Protein AF-A0AAC9J9W6-F1 (afdb_monomer_lite)

Foldseek 3Di:
DDDPVVVVVVVVVVVLVVLLVVLVVCVVVVNADVVLLVVLCVVQVNDPVSSSVSSSVVSSVVVVVVVVVVVVVVVVVVVVVVVVVVVVVVVVVVVVVVVVVVVVVVVVVVVVVVVVVVVVVVLVVVVVPDDPPPPVVSVVVVVVVVVVVVVVVCVVPVVVPPPD

Organism: NCBI:txid314275

pLDDT: mean 85.45, std 12.95, range [40.56, 97.44]

Radius of gyration: 41.24 Å; chains: 1; bounding box: 82×47×103 Å

Secondary structure (DSSP, 8-state):
---HHHHHHHHHHHHHHHHHHHHHHHHHTT---HHHHHHHHHHTTT-HHHHHHHHHHHHHHHHHHHHHHHHHHHHHHHHHHHHHHHHHHHHHHHHHHHHHHHHHHHHHHHHHHHHHHHHHHHHHHHHHHS-TT-HHHHHHHHHHHHHHHHHHHHHHHHTTSS--

Structure (mmCIF, N/CA/C/O backbone):
data_AF-A0AAC9J9W6-F1
#
_entry.id   AF-A0AAC9J9W6-F1
#
loop_
_atom_site.group_PDB
_atom_site.id
_atom_site.type_symbol
_atom_site.label_atom_id
_atom_site.label_alt_id
_atom_site.label_comp_id
_atom_site.label_asym_id
_atom_site.label_entity_id
_atom_site.label_seq_id
_atom_site.pdbx_PDB_ins_code
_atom_site.Cartn_x
_atom_site.Cartn_y
_atom_site.Cartn_z
_atom_site.occupancy
_atom_site.B_iso_or_equiv
_atom_site.auth_seq_id
_atom_site.auth_comp_id
_atom_site.auth_asym_id
_atom_site.auth_atom_id
_atom_site.pdbx_PDB_model_num
ATOM 1 N N . MET A 1 1 ? -6.876 34.077 16.752 1.00 49.28 1 MET A N 1
ATOM 2 C CA . MET A 1 1 ? -6.128 33.316 15.727 1.00 49.28 1 MET A CA 1
ATOM 3 C C . MET A 1 1 ? -5.915 31.903 16.264 1.00 49.28 1 MET A C 1
ATOM 5 O O . MET A 1 1 ? -5.158 31.739 17.209 1.00 49.28 1 MET A O 1
ATOM 9 N N . PHE A 1 2 ? -6.671 30.911 15.781 1.00 61.44 2 PHE A N 1
ATOM 10 C CA . PHE A 1 2 ? -6.579 29.530 16.279 1.00 61.44 2 PHE A CA 1
ATOM 11 C C . PHE A 1 2 ? -5.381 28.818 15.639 1.00 61.44 2 PHE A C 1
ATOM 13 O O . PHE A 1 2 ? -5.205 28.858 14.424 1.00 61.44 2 PHE A O 1
ATOM 20 N N . SER A 1 3 ? -4.530 28.202 16.459 1.00 61.59 3 SER A N 1
ATOM 21 C CA . SER 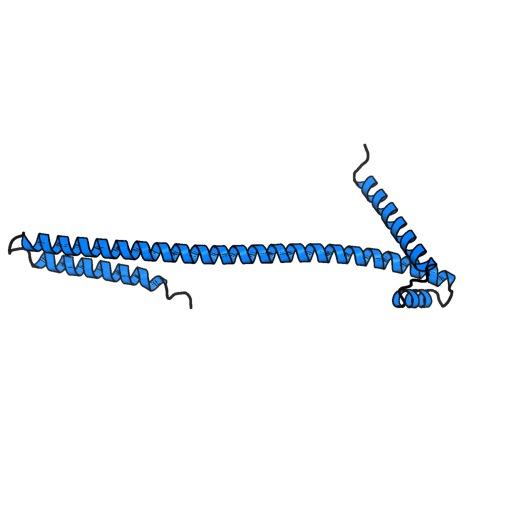A 1 3 ? -3.343 27.480 16.002 1.00 61.59 3 SER A CA 1
ATOM 22 C C . SER A 1 3 ? -3.725 26.129 15.383 1.00 61.59 3 SER A C 1
ATOM 24 O O . SER A 1 3 ? -4.594 25.421 15.882 1.00 61.59 3 SER A O 1
ATOM 26 N N . LYS A 1 4 ? -3.038 25.733 14.303 1.00 67.81 4 LYS A N 1
ATOM 27 C CA . LYS A 1 4 ? -3.254 24.483 13.537 1.00 67.81 4 LYS A CA 1
ATOM 28 C C . LYS A 1 4 ? -3.308 23.206 14.404 1.00 67.81 4 LYS A C 1
ATOM 30 O O . LYS A 1 4 ? -3.894 22.203 14.003 1.00 67.81 4 LYS A O 1
ATOM 35 N N . SER A 1 5 ? -2.716 23.234 15.599 1.00 72.25 5 SER A N 1
ATOM 36 C CA . SER A 1 5 ? -2.724 22.125 16.556 1.00 72.25 5 SER A CA 1
ATOM 37 C C . SER A 1 5 ? -4.059 21.944 17.292 1.00 72.25 5 SER A C 1
ATOM 39 O O . SER A 1 5 ? -4.394 20.809 17.629 1.00 72.25 5 SER A O 1
ATOM 41 N N . SER A 1 6 ? -4.848 23.003 17.516 1.00 75.25 6 SER A N 1
ATOM 42 C CA . SER A 1 6 ? -6.142 22.891 18.209 1.00 75.25 6 SER A CA 1
ATOM 43 C C . SER A 1 6 ? -7.211 22.244 17.322 1.00 75.25 6 SER A C 1
ATOM 45 O O . SER A 1 6 ? -7.994 21.414 17.792 1.00 75.25 6 SER A O 1
ATOM 47 N N . THR A 1 7 ? -7.192 22.554 16.023 1.00 81.31 7 THR A N 1
ATOM 48 C CA . THR A 1 7 ? -8.090 21.961 15.025 1.00 81.31 7 THR A CA 1
ATOM 49 C C . THR A 1 7 ? -7.830 20.466 14.863 1.00 81.31 7 THR A C 1
ATOM 51 O O . THR A 1 7 ? -8.782 19.690 14.860 1.00 81.31 7 THR A O 1
ATOM 54 N N . LYS A 1 8 ? -6.557 20.036 14.825 1.00 84.81 8 LYS A N 1
ATOM 55 C CA . LYS A 1 8 ? -6.201 18.608 14.734 1.00 84.81 8 LYS A CA 1
ATOM 56 C C . LYS A 1 8 ? -6.725 17.812 15.933 1.00 84.81 8 LYS A C 1
ATOM 58 O O . LYS A 1 8 ? -7.396 16.807 15.739 1.00 84.81 8 LYS A O 1
ATOM 63 N N . ARG A 1 9 ? -6.497 18.296 17.161 1.00 85.81 9 ARG A N 1
ATOM 64 C CA . ARG A 1 9 ? -6.997 17.629 18.382 1.00 85.81 9 ARG A CA 1
ATOM 65 C C . ARG A 1 9 ? -8.521 17.570 18.439 1.00 85.81 9 ARG A C 1
ATOM 67 O O . ARG A 1 9 ? -9.089 16.627 18.974 1.00 85.81 9 ARG A O 1
ATOM 74 N N . SER A 1 10 ? -9.197 18.599 17.935 1.00 86.56 10 SER A N 1
ATOM 75 C CA . SER A 1 10 ? -10.663 18.624 17.916 1.00 86.56 10 SER A CA 1
ATOM 76 C C . SER A 1 10 ? -11.226 17.633 16.898 1.00 86.56 10 SER A C 1
ATOM 78 O O . SER A 1 10 ? -12.174 16.925 17.216 1.00 86.56 10 SER A O 1
ATOM 80 N N . ALA A 1 11 ? -10.598 17.516 15.726 1.00 88.50 11 ALA A N 1
ATOM 81 C CA . ALA A 1 11 ? -10.945 16.496 14.741 1.00 88.50 11 ALA A CA 1
ATOM 82 C C . ALA A 1 11 ? -10.693 15.072 15.266 1.00 88.50 11 ALA A C 1
ATOM 84 O O . ALA A 1 11 ? -11.528 14.197 15.070 1.00 88.50 11 ALA A O 1
ATOM 85 N N . GLU A 1 12 ? -9.585 14.853 15.976 1.00 89.50 12 GLU A N 1
ATOM 86 C CA . GLU A 1 12 ? -9.244 13.556 16.571 1.00 89.50 12 GLU A CA 1
ATOM 87 C C . GLU A 1 12 ? -10.266 13.111 17.626 1.00 89.50 12 GLU A C 1
ATOM 89 O O . GLU A 1 12 ? -10.704 11.965 17.600 1.00 89.50 12 GLU A O 1
ATOM 94 N N . ARG A 1 13 ? -10.738 14.032 18.480 1.00 89.94 13 ARG A N 1
ATOM 95 C CA . ARG A 1 13 ? -11.822 13.744 19.436 1.00 89.94 13 ARG A CA 1
ATOM 96 C C . ARG A 1 13 ? -13.132 13.364 18.745 1.00 89.94 13 ARG A C 1
ATOM 98 O O . ARG A 1 13 ? -13.731 12.364 19.113 1.00 89.94 13 ARG A O 1
ATOM 105 N N . LEU A 1 14 ? -13.552 14.123 17.728 1.00 92.75 14 LEU A N 1
ATOM 106 C CA . LEU A 1 14 ? -14.777 13.823 16.969 1.00 92.75 14 LEU A CA 1
ATOM 107 C C . LEU A 1 14 ? -14.690 12.479 16.239 1.00 92.75 14 LEU A C 1
ATOM 109 O O . LEU A 1 14 ? -15.676 11.763 16.099 1.00 92.75 14 LEU A O 1
ATOM 113 N N . PHE A 1 15 ? -13.506 12.145 15.739 1.00 91.50 15 PHE A N 1
ATOM 114 C CA . PHE A 1 15 ? -13.254 10.876 15.076 1.00 91.50 15 PHE A CA 1
ATOM 115 C C . PHE A 1 15 ? -13.310 9.701 16.049 1.00 91.50 15 PHE A C 1
ATOM 117 O O . PHE A 1 15 ? -13.933 8.684 15.758 1.00 91.50 15 PHE A O 1
ATOM 124 N N . GLU A 1 16 ? -12.691 9.855 17.216 1.00 92.25 16 GLU A N 1
ATOM 125 C CA . GLU A 1 16 ? -12.755 8.863 18.278 1.00 92.25 16 GLU A CA 1
ATOM 126 C C . GLU A 1 16 ? -14.190 8.659 18.782 1.00 92.25 16 GLU A C 1
ATOM 128 O O . GLU A 1 16 ? -14.627 7.520 18.907 1.00 92.25 16 GLU A O 1
ATOM 133 N N . GLU A 1 17 ? -14.958 9.731 18.972 1.00 94.75 17 GLU A N 1
ATOM 134 C CA . GLU A 1 17 ? -16.374 9.661 19.351 1.00 94.75 17 GLU A CA 1
ATOM 135 C C . GLU A 1 17 ? -17.207 8.852 18.344 1.00 94.75 17 GLU A C 1
ATOM 137 O O . GLU A 1 17 ? -17.935 7.941 18.737 1.00 94.75 17 GLU A O 1
ATOM 142 N N . ARG A 1 18 ? -17.020 9.092 17.039 1.00 95.19 18 ARG A N 1
ATOM 143 C CA . ARG A 1 18 ? -17.682 8.314 15.976 1.00 95.19 18 ARG A CA 1
ATOM 144 C C . ARG A 1 18 ? -17.310 6.835 15.998 1.00 95.19 18 ARG A C 1
ATOM 146 O O . ARG A 1 18 ? -18.154 5.988 15.716 1.00 95.19 18 ARG A O 1
ATOM 153 N N . LEU A 1 19 ? -16.059 6.508 16.325 1.00 95.12 19 LEU A N 1
ATOM 154 C CA . LEU A 1 19 ? -15.636 5.116 16.479 1.00 95.12 19 LEU A CA 1
ATOM 155 C C . LEU A 1 19 ? -16.370 4.445 17.639 1.00 95.12 19 LEU A C 1
ATOM 157 O O . LEU A 1 19 ? -16.860 3.329 17.484 1.00 95.12 19 LEU A O 1
ATOM 161 N N . TYR A 1 20 ? -16.484 5.119 18.784 1.00 96.12 20 TYR A N 1
ATOM 162 C CA . TYR A 1 20 ? -17.261 4.599 19.908 1.00 96.12 20 TYR A CA 1
ATOM 163 C C . TYR A 1 20 ? -18.740 4.418 19.542 1.00 96.12 20 TYR A C 1
ATOM 165 O O . TYR A 1 20 ? -19.305 3.361 19.823 1.00 96.12 20 TYR A O 1
ATOM 173 N N . GLU A 1 21 ? -19.351 5.393 18.867 1.00 96.12 21 GLU A N 1
ATOM 174 C CA . GLU A 1 21 ? -20.742 5.322 18.397 1.00 96.12 21 GLU A CA 1
ATOM 175 C C . GLU A 1 21 ? -20.980 4.126 17.462 1.00 96.12 21 GLU A C 1
ATOM 177 O O . GLU A 1 21 ? -21.940 3.364 17.637 1.00 96.12 21 GLU A O 1
ATOM 182 N N . GLN A 1 22 ? -20.069 3.905 16.509 1.00 95.56 22 GLN A N 1
ATOM 183 C CA . GLN A 1 22 ? -20.124 2.754 15.613 1.00 95.56 22 GLN A CA 1
ATOM 184 C C . GLN A 1 22 ? -20.087 1.442 16.404 1.00 95.56 22 GLN A C 1
ATOM 186 O O . GLN A 1 22 ? -20.918 0.566 16.178 1.00 95.56 22 GLN A O 1
ATOM 191 N N . VAL A 1 23 ? -19.167 1.306 17.360 1.00 96.31 23 VAL A N 1
ATOM 192 C CA . VAL A 1 23 ? -19.017 0.073 18.147 1.00 96.31 23 VAL A CA 1
ATOM 193 C C . VAL A 1 23 ? -20.222 -0.189 19.049 1.00 96.31 23 VAL A C 1
ATOM 195 O O . VAL A 1 23 ? -20.644 -1.337 19.196 1.00 96.31 23 VAL A O 1
ATOM 198 N N . VAL A 1 24 ? -20.812 0.853 19.634 1.00 95.00 24 VAL A N 1
ATOM 199 C CA . VAL A 1 24 ? -22.053 0.725 20.412 1.00 95.00 24 VAL A CA 1
ATOM 200 C C . VAL A 1 24 ? -23.207 0.269 19.517 1.00 95.00 24 VAL A C 1
ATOM 202 O O . VAL A 1 24 ? -24.002 -0.578 19.925 1.00 95.00 24 VAL A O 1
ATOM 205 N N . THR A 1 25 ? -23.267 0.767 18.281 1.00 95.44 25 THR A N 1
ATOM 206 C CA . THR A 1 25 ? -24.258 0.338 17.285 1.00 95.44 25 THR A CA 1
ATOM 207 C C . THR A 1 25 ? -24.041 -1.115 16.839 1.00 95.44 25 THR A C 1
ATOM 209 O O . THR A 1 25 ? -25.005 -1.868 16.727 1.00 95.44 25 THR A O 1
ATOM 212 N N . GLU A 1 26 ? -22.792 -1.548 16.634 1.00 93.94 26 GLU A N 1
ATOM 213 C CA . GLU A 1 26 ? -22.446 -2.957 16.364 1.00 93.94 26 GLU A CA 1
ATOM 214 C C . GLU A 1 26 ? -22.923 -3.856 17.524 1.00 93.94 26 GLU A C 1
ATOM 216 O O . GLU A 1 26 ? -23.614 -4.859 17.325 1.00 93.94 26 GLU A O 1
ATOM 221 N N . LEU A 1 27 ? -22.635 -3.450 18.766 1.00 93.06 27 LEU A N 1
ATOM 222 C CA . LEU A 1 27 ? -23.043 -4.177 19.968 1.00 93.06 27 LEU A CA 1
ATOM 223 C C . LEU A 1 27 ? -24.562 -4.275 20.131 1.00 93.06 27 LEU A C 1
ATOM 225 O O . LEU A 1 27 ? -25.045 -5.345 20.512 1.00 93.06 27 LEU A O 1
ATOM 229 N N . SER A 1 28 ? -25.304 -3.197 19.862 1.00 92.31 28 SER A N 1
ATOM 230 C CA . SER A 1 28 ? -26.769 -3.179 19.983 1.00 92.31 28 SER A CA 1
ATOM 231 C C . SER A 1 28 ? -27.449 -4.074 18.945 1.00 92.31 28 SER A C 1
ATOM 233 O O . SER A 1 28 ? -28.486 -4.666 19.235 1.00 92.31 28 SER A O 1
ATOM 235 N N . ARG A 1 29 ? -26.824 -4.251 17.775 1.00 94.00 29 ARG A N 1
ATOM 236 C CA . ARG A 1 29 ? -27.246 -5.200 16.731 1.00 94.00 29 ARG A CA 1
ATOM 237 C C . ARG A 1 29 ? -26.815 -6.642 16.998 1.00 94.00 29 ARG A C 1
ATOM 239 O O . ARG A 1 29 ? -27.221 -7.546 16.277 1.00 94.00 29 ARG A O 1
ATOM 246 N N . GLY A 1 30 ? -25.994 -6.874 18.022 1.00 91.88 30 GLY A N 1
ATOM 247 C CA . GLY A 1 30 ? -25.422 -8.188 18.311 1.00 91.88 30 GLY A CA 1
ATOM 248 C C . GLY A 1 30 ? -24.281 -8.592 17.370 1.00 91.88 30 GLY A C 1
ATOM 249 O O . GLY A 1 30 ? -23.805 -9.724 17.448 1.00 91.88 30 GLY A O 1
ATOM 250 N N . GLU A 1 31 ? -23.800 -7.676 16.529 1.00 92.12 31 GLU A N 1
ATOM 251 C CA . GLU A 1 31 ? -22.687 -7.892 15.609 1.00 92.12 31 GLU A CA 1
ATOM 252 C C . GLU A 1 31 ? -21.371 -7.795 16.386 1.00 92.12 31 GLU A C 1
ATOM 254 O O . GLU A 1 31 ? -20.906 -6.718 16.760 1.00 92.12 31 GLU A O 1
ATOM 259 N N . LYS A 1 32 ? -20.770 -8.949 16.691 1.00 93.06 32 LYS A N 1
ATOM 260 C CA . LYS A 1 32 ? -19.530 -9.018 17.471 1.00 93.06 32 LYS A CA 1
ATOM 261 C C . LYS A 1 32 ? -18.468 -9.816 16.741 1.00 93.06 32 LYS A C 1
ATOM 263 O O . LYS A 1 32 ? -18.714 -10.933 16.287 1.00 93.06 32 LYS A O 1
ATOM 268 N N . ARG A 1 33 ? -17.239 -9.296 16.719 1.00 94.19 33 ARG A N 1
ATOM 269 C CA . ARG A 1 33 ? -16.078 -10.105 16.335 1.00 94.19 33 ARG A CA 1
ATOM 270 C C . ARG A 1 33 ? -15.775 -11.098 17.444 1.00 94.19 33 ARG A C 1
ATOM 272 O O . ARG A 1 33 ? -15.238 -10.718 18.482 1.00 94.19 33 ARG A O 1
ATOM 279 N N . GLN A 1 34 ? -16.082 -12.368 17.194 1.00 94.69 34 GLN A N 1
ATOM 280 C CA . GLN A 1 34 ? -15.985 -13.435 18.193 1.00 94.69 34 GLN A CA 1
ATOM 281 C C . GLN A 1 34 ? -14.603 -13.523 18.855 1.00 94.69 34 GLN A C 1
ATOM 283 O O . GLN A 1 34 ? -14.534 -13.663 20.069 1.00 94.69 34 GLN A O 1
ATOM 288 N N . GLY A 1 35 ? -13.510 -13.345 18.103 1.00 95.19 35 GLY A N 1
ATOM 289 C CA . GLY A 1 35 ? -12.156 -13.348 18.672 1.00 95.19 35 GLY A CA 1
ATOM 290 C C . GLY A 1 35 ? -11.894 -12.203 19.663 1.00 95.19 35 GLY A C 1
ATOM 291 O O . GLY A 1 35 ? -11.361 -12.433 20.746 1.00 95.19 35 GLY A O 1
ATOM 292 N N . LEU A 1 36 ? -12.317 -10.973 19.336 1.00 95.50 36 LEU A N 1
ATOM 293 C CA . LEU A 1 36 ? -12.199 -9.830 20.255 1.00 95.50 36 LEU A CA 1
ATOM 294 C C . LEU A 1 36 ? -13.141 -9.976 21.452 1.00 95.50 36 LEU A C 1
ATOM 296 O O . LEU A 1 36 ? -12.793 -9.575 22.558 1.00 95.50 36 LEU A O 1
ATOM 300 N N . TRP A 1 37 ? -14.324 -10.545 21.230 1.00 95.56 37 TRP A N 1
ATOM 301 C CA . TRP A 1 37 ? -15.297 -10.810 22.283 1.00 95.56 37 TRP A CA 1
ATOM 302 C C . TRP A 1 37 ? -14.784 -11.849 23.282 1.00 95.56 37 TRP A C 1
ATOM 304 O O . TRP A 1 37 ? -14.832 -11.611 24.483 1.00 95.56 37 TRP A O 1
ATOM 314 N N . ALA A 1 38 ? -14.208 -12.951 22.799 1.00 95.56 38 ALA A N 1
ATOM 315 C CA . ALA A 1 38 ? -13.584 -13.963 23.645 1.00 95.56 38 ALA A CA 1
ATOM 316 C C . ALA A 1 38 ? -12.436 -13.378 24.481 1.00 95.56 38 ALA A C 1
ATOM 318 O O . ALA A 1 38 ? -12.369 -13.622 25.683 1.00 95.56 38 ALA A O 1
ATOM 319 N N . LYS A 1 39 ? -11.584 -12.539 23.872 1.00 96.25 39 LYS A N 1
ATOM 320 C CA . LYS A 1 39 ? -10.538 -11.803 24.597 1.00 96.25 39 LYS A CA 1
ATOM 321 C C . LYS A 1 39 ? -11.130 -10.911 25.691 1.00 96.25 39 LYS A C 1
ATOM 323 O O . LYS A 1 39 ? -10.651 -10.914 26.817 1.00 96.25 39 LYS A O 1
ATOM 328 N N . ALA A 1 40 ? -12.195 -10.182 25.371 1.00 96.75 40 ALA A N 1
ATOM 329 C CA . ALA A 1 40 ? -12.858 -9.307 26.326 1.00 96.75 40 ALA A CA 1
ATOM 330 C C . ALA A 1 40 ? -13.498 -10.072 27.496 1.00 96.75 40 ALA A C 1
ATOM 332 O O . ALA A 1 40 ? -13.441 -9.587 28.619 1.00 96.75 40 ALA A O 1
ATOM 333 N N . ILE A 1 41 ? -14.066 -11.261 27.261 1.00 96.44 41 ILE A N 1
ATOM 334 C CA . ILE A 1 41 ? -14.583 -12.138 28.326 1.00 96.44 41 ILE A CA 1
ATOM 335 C C . ILE A 1 41 ? -13.449 -12.642 29.224 1.00 96.44 41 ILE A C 1
ATOM 337 O O . ILE A 1 41 ? -13.598 -12.633 30.446 1.00 96.44 41 ILE A O 1
ATOM 341 N N . ALA A 1 42 ? -12.330 -13.067 28.628 1.00 96.50 42 ALA A N 1
ATOM 342 C CA . ALA A 1 42 ? -11.170 -13.553 29.371 1.00 96.50 42 ALA A CA 1
ATOM 343 C C . ALA A 1 42 ? -10.611 -12.472 30.311 1.00 96.50 42 ALA A C 1
ATOM 345 O O . ALA A 1 42 ? -10.398 -12.736 31.491 1.00 96.50 42 ALA A O 1
ATOM 346 N N . ASP A 1 43 ? -10.475 -11.240 29.812 1.00 96.50 43 ASP A N 1
ATOM 347 C CA . ASP A 1 43 ? -9.988 -10.096 30.596 1.00 96.50 43 ASP A CA 1
ATOM 348 C C . ASP A 1 43 ? -11.025 -9.577 31.611 1.00 96.50 43 ASP A C 1
ATOM 350 O O . ASP A 1 43 ? -10.689 -8.864 32.555 1.00 96.50 43 ASP A O 1
ATOM 354 N N . ALA A 1 44 ? -12.299 -9.925 31.425 1.00 95.94 44 ALA A N 1
ATOM 355 C CA . ALA A 1 44 ? -13.398 -9.555 32.309 1.00 95.94 44 ALA A CA 1
ATOM 356 C C . ALA A 1 44 ? -13.667 -10.559 33.434 1.00 95.94 44 ALA A C 1
ATOM 358 O O . ALA A 1 44 ? -14.608 -10.344 34.201 1.00 95.94 44 ALA A O 1
ATOM 359 N N . GLU A 1 45 ? -12.901 -11.651 33.509 1.00 93.50 45 GLU A N 1
ATOM 360 C CA . GLU A 1 45 ? -13.113 -12.743 34.471 1.00 93.50 45 GLU A CA 1
ATOM 361 C C . GLU A 1 45 ? -14.538 -13.330 34.387 1.00 93.50 45 GLU A C 1
ATOM 363 O O . GLU A 1 45 ? -15.117 -13.762 35.381 1.00 93.50 45 GLU A O 1
ATOM 368 N N . GLY A 1 46 ? -15.143 -13.311 33.192 1.00 85.44 46 GLY A N 1
ATOM 369 C CA . GLY A 1 46 ? -16.515 -13.788 32.979 1.00 85.44 46 GLY A CA 1
ATOM 370 C C . GLY A 1 46 ? -17.626 -12.820 33.407 1.00 85.44 46 GLY A C 1
ATOM 371 O O . GLY A 1 46 ? -18.796 -13.186 33.347 1.00 85.44 46 GLY A O 1
ATOM 372 N N . ILE A 1 47 ? -17.305 -11.584 33.809 1.00 95.06 47 ILE A N 1
ATOM 373 C CA . ILE A 1 47 ? -18.310 -10.565 34.144 1.00 95.06 47 ILE A CA 1
ATOM 374 C C . ILE A 1 47 ? -18.753 -9.837 32.868 1.00 95.06 47 ILE A C 1
ATOM 376 O O . ILE A 1 47 ? -18.019 -9.013 32.321 1.00 95.06 47 ILE A O 1
ATOM 380 N N . ASP A 1 48 ? -19.987 -10.081 32.428 1.00 90.19 48 ASP A N 1
ATOM 381 C CA . ASP A 1 48 ? -20.537 -9.566 31.164 1.00 90.19 48 ASP A CA 1
ATOM 382 C C . ASP A 1 48 ? -20.433 -8.043 30.988 1.00 90.19 48 ASP A C 1
ATOM 384 O O . ASP A 1 48 ? -20.122 -7.554 29.899 1.00 90.19 48 ASP A O 1
ATOM 388 N N . GLU A 1 49 ? -20.679 -7.260 32.039 1.00 93.31 49 GLU A N 1
ATOM 389 C CA . GLU A 1 49 ? -20.591 -5.795 31.968 1.00 93.31 49 GLU A CA 1
ATOM 390 C C . GLU A 1 49 ? -19.152 -5.314 31.763 1.00 93.31 49 GLU A C 1
ATOM 392 O O . GLU A 1 49 ? -18.893 -4.436 30.933 1.00 93.31 49 GLU A O 1
ATOM 397 N N . LYS A 1 50 ? -18.194 -5.946 32.452 1.00 95.38 50 LYS A N 1
ATOM 398 C CA . LYS A 1 50 ? -16.767 -5.682 32.243 1.00 95.38 50 LYS A CA 1
ATOM 399 C C . LYS A 1 50 ? -16.344 -6.119 30.841 1.00 95.38 50 LYS A C 1
ATOM 401 O O . LYS A 1 50 ? -15.635 -5.373 30.167 1.00 95.38 50 LYS A O 1
ATOM 406 N N . ALA A 1 51 ? -16.838 -7.263 30.361 1.00 94.94 51 ALA A N 1
ATOM 407 C CA . ALA A 1 51 ? -16.541 -7.773 29.024 1.00 94.94 51 ALA A CA 1
ATOM 408 C C . ALA A 1 51 ? -17.020 -6.810 27.932 1.00 94.94 51 ALA A C 1
ATOM 410 O O . ALA A 1 51 ? -16.295 -6.550 26.974 1.00 94.94 51 ALA A O 1
ATOM 411 N N . LYS A 1 52 ? -18.201 -6.198 28.091 1.00 94.62 52 LYS A N 1
ATOM 412 C CA . LYS A 1 52 ? -18.682 -5.150 27.174 1.00 94.62 52 LYS A CA 1
ATOM 413 C C . LYS A 1 52 ? -17.729 -3.953 27.133 1.00 94.62 52 LYS A C 1
ATOM 415 O O . LYS A 1 52 ? -17.373 -3.513 26.043 1.00 94.62 52 LYS A O 1
ATOM 420 N N . SER A 1 53 ? -17.272 -3.469 28.288 1.00 95.75 53 SER A N 1
ATOM 421 C CA . SER A 1 53 ? -16.313 -2.356 28.364 1.00 95.75 53 SER A CA 1
ATOM 422 C C . SER A 1 53 ? -14.984 -2.685 27.666 1.00 95.75 53 SER A C 1
ATOM 424 O O . SER A 1 53 ? -14.523 -1.932 26.801 1.00 95.75 53 SER A O 1
ATOM 426 N N . PHE A 1 54 ? -14.405 -3.856 27.959 1.00 96.88 54 PHE A N 1
ATOM 427 C CA . PHE A 1 54 ? -13.177 -4.316 27.304 1.00 96.88 54 PHE A CA 1
ATOM 428 C C . PHE A 1 54 ? -13.354 -4.490 25.795 1.00 96.88 54 PHE A C 1
ATOM 430 O O . PHE A 1 54 ? -12.497 -4.057 25.022 1.00 96.88 54 PHE A O 1
ATOM 437 N N . TYR A 1 55 ? -14.480 -5.057 25.358 1.00 96.56 55 TYR A N 1
ATOM 438 C CA . TYR A 1 55 ? -14.772 -5.231 23.940 1.00 96.56 55 TYR A CA 1
ATOM 439 C C . TYR A 1 55 ? -14.828 -3.894 23.208 1.00 96.56 55 TYR A C 1
ATOM 441 O O . TYR A 1 55 ? -14.221 -3.770 22.146 1.00 96.56 55 TYR A O 1
ATOM 449 N N . ILE A 1 56 ? -15.496 -2.885 23.780 1.00 96.25 56 ILE A N 1
ATOM 450 C CA . ILE A 1 56 ? -15.574 -1.552 23.174 1.00 96.25 56 ILE A CA 1
ATOM 451 C C . ILE A 1 56 ? -14.164 -0.994 22.955 1.00 96.25 56 ILE A C 1
ATOM 453 O O . ILE A 1 56 ? -13.823 -0.592 21.842 1.00 96.25 56 ILE A O 1
ATOM 457 N N . LYS A 1 57 ? -13.311 -1.052 23.984 1.00 95.94 57 LYS A N 1
ATOM 458 C CA . LYS A 1 57 ? -11.920 -0.588 23.906 1.00 95.94 57 LYS A CA 1
ATOM 459 C C . LYS A 1 57 ? -11.127 -1.317 22.817 1.00 95.94 57 LYS A C 1
ATOM 461 O O . LYS A 1 57 ? -10.456 -0.680 22.006 1.00 95.94 57 LYS A O 1
ATOM 466 N N . TYR A 1 58 ? -11.205 -2.646 22.777 1.00 97.06 58 TYR A N 1
ATOM 467 C CA . TYR A 1 58 ? -10.484 -3.447 21.785 1.00 97.06 58 TYR A CA 1
ATOM 468 C C . TYR A 1 58 ? -10.998 -3.227 20.370 1.00 97.06 58 TYR A C 1
ATOM 470 O O . TYR A 1 58 ? -10.205 -3.184 19.430 1.00 97.06 58 TYR A O 1
ATOM 478 N N . ARG A 1 59 ? -12.309 -3.059 20.205 1.00 96.62 59 ARG A N 1
ATOM 479 C CA . ARG A 1 59 ? -12.907 -2.858 18.893 1.00 96.62 59 ARG A CA 1
ATOM 480 C C . ARG A 1 59 ? -12.572 -1.483 18.328 1.00 96.62 59 ARG A C 1
ATOM 482 O O . ARG A 1 59 ? -12.199 -1.411 17.163 1.00 96.62 59 ARG A O 1
ATOM 489 N N . VAL A 1 60 ? -12.609 -0.429 19.145 1.00 96.25 60 VAL A N 1
ATOM 490 C CA . VAL A 1 60 ? -12.169 0.914 18.731 1.00 96.25 60 VAL A CA 1
ATOM 491 C C . VAL A 1 60 ? -10.706 0.893 18.293 1.00 96.25 60 VAL A C 1
ATOM 493 O O . VAL A 1 60 ? -10.383 1.435 17.239 1.00 96.25 60 VAL A O 1
ATOM 496 N N . GLN A 1 61 ? -9.827 0.223 19.046 1.00 95.44 61 GLN A N 1
ATOM 497 C CA . GLN A 1 61 ? -8.426 0.086 18.642 1.00 95.44 61 GLN A CA 1
ATOM 498 C C . GLN A 1 61 ? -8.290 -0.675 17.315 1.00 95.44 61 GLN A C 1
ATOM 500 O O . GLN A 1 61 ? -7.628 -0.197 16.402 1.00 95.44 61 GLN A O 1
ATOM 505 N N . SER A 1 62 ? -8.992 -1.801 17.170 1.00 96.25 62 SER A N 1
ATOM 506 C CA . SER A 1 62 ? -9.007 -2.580 15.928 1.00 96.25 62 SER A CA 1
ATOM 507 C C . SER A 1 62 ? -9.477 -1.761 14.724 1.00 96.25 62 SER A C 1
ATOM 509 O O . SER A 1 62 ? -8.933 -1.941 13.642 1.00 96.25 62 SER A O 1
ATOM 511 N N . LEU A 1 63 ? -10.462 -0.873 14.884 1.00 94.75 63 LEU A N 1
ATOM 512 C CA . LEU A 1 63 ? -10.929 0.005 13.806 1.00 94.75 63 LEU A CA 1
ATOM 513 C C . LEU A 1 63 ? -9.873 1.052 13.419 1.00 94.75 63 LEU A C 1
ATOM 515 O O . LEU A 1 63 ? -9.669 1.304 12.233 1.00 94.75 63 LEU A O 1
ATOM 519 N N . LYS A 1 64 ? -9.162 1.626 14.401 1.00 93.75 64 LYS A N 1
ATOM 520 C CA . LYS A 1 64 ? -8.032 2.537 14.141 1.00 93.75 64 LYS A CA 1
ATOM 521 C C . LYS A 1 64 ? -6.920 1.827 13.363 1.00 93.75 64 LYS A C 1
ATOM 523 O O . LYS A 1 64 ? -6.403 2.381 12.394 1.00 93.75 64 LYS A O 1
ATOM 528 N N . ASP A 1 65 ? -6.596 0.598 13.755 1.00 94.56 65 ASP A N 1
ATOM 529 C CA . ASP A 1 65 ? -5.561 -0.205 13.101 1.00 94.56 65 ASP A CA 1
ATOM 530 C C . ASP A 1 65 ? -5.974 -0.586 11.668 1.00 94.56 65 ASP A C 1
ATOM 532 O O . ASP A 1 65 ? -5.175 -0.457 10.743 1.00 94.56 65 ASP A O 1
ATOM 536 N N . GLU A 1 66 ? -7.236 -0.979 11.456 1.00 93.44 66 GLU A N 1
ATOM 537 C CA . GLU A 1 66 ? -7.795 -1.275 10.127 1.00 93.44 66 GLU A CA 1
ATOM 538 C C . GLU A 1 66 ? -7.723 -0.063 9.188 1.00 93.44 66 GLU A C 1
ATOM 540 O O . GLU A 1 66 ? -7.351 -0.204 8.022 1.00 93.44 66 GLU A O 1
ATOM 545 N N . TRP A 1 67 ? -8.031 1.138 9.685 1.00 91.94 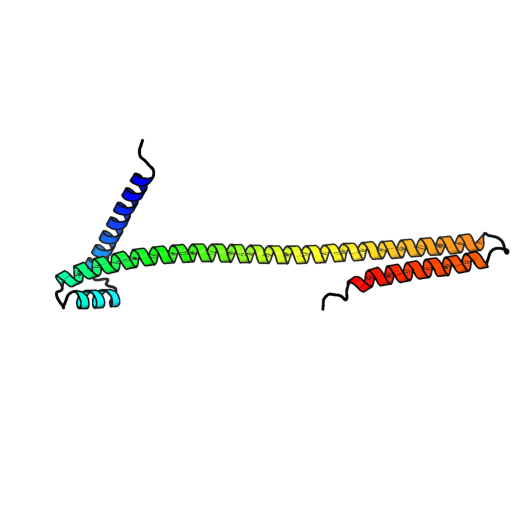67 TRP A N 1
ATOM 546 C CA . TRP A 1 67 ? -7.907 2.368 8.902 1.00 91.94 67 TRP A CA 1
ATOM 547 C C . TRP A 1 67 ? -6.460 2.713 8.558 1.00 91.94 67 TRP A C 1
ATOM 549 O O . TRP A 1 67 ? -6.181 3.036 7.403 1.00 91.94 67 TRP A O 1
ATOM 559 N N . SER A 1 68 ? -5.544 2.585 9.519 1.00 91.50 68 SER A N 1
ATOM 560 C CA . SER A 1 68 ? -4.111 2.797 9.290 1.00 91.50 68 SER A CA 1
ATOM 561 C C . SER A 1 68 ? -3.559 1.829 8.237 1.00 91.50 68 SER A C 1
ATOM 563 O O . SER A 1 68 ? -2.908 2.241 7.275 1.00 91.50 68 SER A O 1
ATOM 565 N N . LEU A 1 69 ? -3.886 0.538 8.355 1.00 93.75 69 LEU A N 1
ATOM 566 C CA . LEU A 1 69 ? -3.479 -0.479 7.385 1.00 93.75 69 LEU A CA 1
ATOM 567 C C . LEU A 1 69 ? -4.044 -0.190 5.993 1.00 93.75 69 LEU A C 1
ATOM 569 O O . LEU A 1 69 ? -3.300 -0.223 5.014 1.00 93.75 69 LEU A O 1
ATOM 573 N N . ALA A 1 70 ? -5.328 0.162 5.895 1.00 92.75 70 ALA A N 1
ATOM 574 C CA . ALA A 1 70 ? -5.949 0.502 4.619 1.00 92.75 70 ALA A CA 1
ATOM 575 C C . ALA A 1 70 ? -5.297 1.727 3.952 1.00 92.75 70 ALA A C 1
ATOM 577 O O . ALA A 1 70 ? -5.179 1.772 2.724 1.00 92.75 70 ALA A O 1
ATOM 578 N N . GLU A 1 71 ? -4.868 2.722 4.731 1.00 92.56 71 GLU A N 1
ATOM 579 C CA . GLU A 1 71 ? -4.146 3.893 4.225 1.00 92.56 71 GLU A CA 1
ATOM 580 C C . GLU A 1 71 ? -2.749 3.515 3.713 1.00 92.56 71 G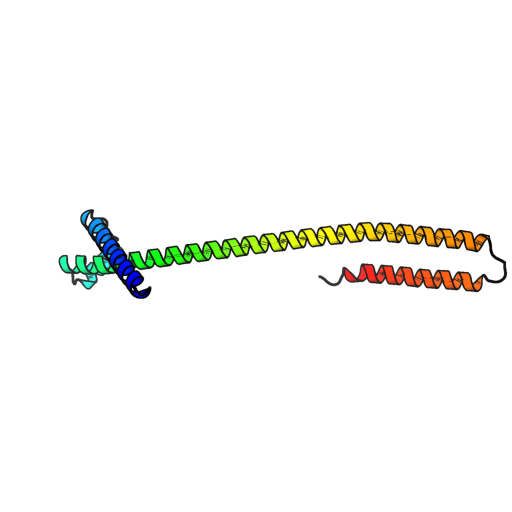LU A C 1
ATOM 582 O O . GLU A 1 71 ? -2.380 3.871 2.589 1.00 92.56 71 GLU A O 1
ATOM 587 N N . HIS A 1 72 ? -2.006 2.713 4.479 1.00 91.94 72 HIS A N 1
ATOM 588 C CA . HIS A 1 72 ? -0.694 2.212 4.073 1.00 91.94 72 HIS A CA 1
ATOM 589 C C . HIS A 1 72 ? -0.758 1.337 2.815 1.00 91.94 72 HIS A C 1
ATOM 591 O O . HIS A 1 72 ? 0.062 1.505 1.911 1.00 91.94 72 HIS A O 1
ATOM 597 N N . GLU A 1 73 ? -1.745 0.448 2.705 1.00 93.81 73 GLU A N 1
ATOM 598 C CA . GLU A 1 73 ? -1.935 -0.389 1.518 1.00 93.81 73 GLU A CA 1
ATOM 599 C C . GLU A 1 73 ? -2.246 0.437 0.267 1.00 93.81 73 GLU A C 1
ATOM 601 O O . GLU A 1 73 ? -1.739 0.136 -0.818 1.00 93.81 73 GLU A O 1
ATOM 606 N N . LYS A 1 74 ? -3.069 1.487 0.394 1.00 94.44 74 LYS A N 1
ATOM 607 C CA . LYS A 1 74 ? -3.358 2.407 -0.715 1.00 94.44 74 LYS A CA 1
ATOM 608 C C . LYS A 1 74 ? -2.096 3.137 -1.160 1.00 94.44 74 LYS A C 1
ATOM 610 O O . LYS A 1 74 ? -1.784 3.119 -2.350 1.00 94.44 74 LYS A O 1
ATOM 615 N N . ALA A 1 75 ? -1.338 3.692 -0.215 1.00 93.12 75 ALA A N 1
ATOM 616 C CA . ALA A 1 75 ? -0.085 4.382 -0.509 1.00 93.12 75 ALA A CA 1
ATOM 617 C C . ALA A 1 75 ? 0.930 3.455 -1.204 1.00 93.12 75 ALA A C 1
ATOM 619 O O . ALA A 1 75 ? 1.518 3.826 -2.222 1.00 93.12 75 ALA A O 1
ATOM 620 N N . GLN A 1 76 ? 1.081 2.219 -0.717 1.00 94.31 76 GLN A N 1
ATOM 621 C CA . GLN A 1 76 ? 1.964 1.227 -1.332 1.00 94.31 76 GLN A CA 1
ATOM 622 C C . GLN A 1 76 ? 1.509 0.830 -2.738 1.00 94.31 76 GLN A C 1
ATOM 624 O O . GLN A 1 76 ? 2.341 0.720 -3.640 1.00 94.31 76 GLN A O 1
ATOM 629 N N . LYS A 1 77 ? 0.203 0.628 -2.958 1.00 95.69 77 LYS A N 1
ATOM 630 C CA . LYS A 1 77 ? -0.342 0.321 -4.290 1.00 95.69 77 LYS A CA 1
ATOM 631 C C . LYS A 1 77 ? -0.091 1.459 -5.273 1.00 95.69 77 LYS A C 1
ATOM 633 O O . LYS A 1 77 ? 0.349 1.198 -6.390 1.00 95.69 77 LYS A O 1
ATOM 638 N N . GLU A 1 78 ? -0.317 2.704 -4.864 1.00 95.75 78 GLU A N 1
ATOM 639 C CA . GLU A 1 78 ? -0.032 3.873 -5.698 1.00 95.75 78 GLU A CA 1
ATOM 640 C C . GLU A 1 78 ? 1.454 3.984 -6.045 1.00 95.75 78 GLU A C 1
ATOM 642 O O . GLU A 1 78 ? 1.803 4.229 -7.201 1.00 95.75 78 GLU A O 1
ATOM 647 N N . GLU A 1 79 ? 2.341 3.770 -5.072 1.00 96.00 79 GLU A N 1
ATOM 648 C CA . GLU A 1 79 ? 3.783 3.790 -5.311 1.00 96.00 79 GLU A CA 1
ATOM 649 C C . GLU A 1 79 ? 4.206 2.677 -6.278 1.00 96.00 79 GLU A C 1
ATOM 651 O O . GLU A 1 79 ? 4.951 2.927 -7.227 1.00 96.00 79 GLU A O 1
ATOM 656 N N . ASN A 1 80 ? 3.695 1.459 -6.091 1.00 97.19 80 ASN A N 1
ATOM 657 C CA . ASN A 1 80 ? 3.990 0.343 -6.984 1.00 97.19 80 ASN A CA 1
ATOM 658 C C . ASN A 1 80 ? 3.476 0.593 -8.404 1.00 97.19 80 ASN A C 1
ATOM 660 O O . ASN A 1 80 ? 4.170 0.272 -9.369 1.00 97.19 80 ASN A O 1
ATOM 664 N N . ASN A 1 81 ? 2.295 1.192 -8.549 1.00 97.44 81 ASN A N 1
ATOM 665 C CA . ASN A 1 81 ? 1.753 1.557 -9.855 1.00 97.44 81 ASN A CA 1
ATOM 666 C C . ASN A 1 81 ? 2.638 2.603 -10.543 1.00 97.44 81 ASN A C 1
ATOM 668 O O . ASN A 1 81 ? 3.048 2.388 -11.681 1.00 97.44 81 ASN A O 1
ATOM 672 N N . LYS A 1 82 ? 3.055 3.655 -9.825 1.00 96.75 82 LYS A N 1
ATOM 673 C CA . LYS A 1 82 ? 4.005 4.659 -10.340 1.00 96.75 82 LYS A CA 1
ATOM 674 C C . LYS A 1 82 ? 5.344 4.037 -10.741 1.00 96.75 82 LYS A C 1
ATOM 676 O O . LYS A 1 82 ? 5.906 4.386 -11.778 1.00 96.75 82 LYS A O 1
ATOM 681 N N . ARG A 1 83 ? 5.864 3.092 -9.948 1.00 96.38 83 ARG A N 1
ATOM 682 C CA . ARG A 1 83 ? 7.102 2.357 -10.263 1.00 96.38 83 ARG A CA 1
ATOM 683 C C . ARG A 1 83 ? 6.955 1.534 -11.545 1.00 96.38 83 ARG A C 1
ATOM 685 O O . ARG A 1 83 ? 7.844 1.596 -12.392 1.00 96.38 83 ARG A O 1
ATOM 692 N N . LYS A 1 84 ? 5.838 0.821 -11.716 1.00 96.88 84 LYS A N 1
ATOM 693 C CA . LYS A 1 84 ? 5.537 0.042 -12.930 1.00 96.88 84 LYS A CA 1
ATOM 694 C C . LYS A 1 84 ? 5.376 0.930 -14.162 1.00 96.88 84 LYS A C 1
ATOM 696 O O . LYS A 1 84 ? 5.957 0.630 -15.199 1.00 96.88 84 LYS A O 1
ATOM 701 N N . GLU A 1 85 ? 4.653 2.041 -14.048 1.00 97.19 85 GLU A N 1
ATOM 702 C CA . GLU A 1 85 ? 4.503 3.017 -15.135 1.00 97.19 85 GLU A CA 1
ATOM 703 C C . GLU A 1 85 ? 5.852 3.606 -15.552 1.00 97.19 85 GLU A C 1
ATOM 705 O O . GLU A 1 85 ? 6.161 3.688 -16.742 1.00 97.19 85 GLU A O 1
ATOM 710 N N . LEU A 1 86 ? 6.700 3.956 -14.581 1.00 97.31 86 LEU A N 1
ATOM 711 C CA . LEU A 1 86 ? 8.037 4.469 -14.852 1.00 97.31 86 LEU A CA 1
ATOM 712 C C . LEU A 1 86 ? 8.929 3.419 -15.526 1.00 97.31 86 LEU A C 1
ATOM 714 O O . LEU A 1 86 ? 9.701 3.760 -16.424 1.00 97.31 86 LEU A O 1
ATOM 718 N N . GLN A 1 87 ? 8.839 2.155 -15.112 1.00 97.31 87 GLN A N 1
ATOM 719 C CA . GLN A 1 87 ? 9.552 1.051 -15.757 1.00 97.31 87 GLN A CA 1
ATOM 720 C C . GLN A 1 87 ? 9.080 0.855 -17.200 1.00 97.31 87 GLN A C 1
ATOM 722 O O . GLN A 1 87 ? 9.908 0.889 -18.108 1.00 97.31 87 GLN A O 1
ATOM 727 N N . ALA A 1 88 ? 7.769 0.784 -17.432 1.00 97.12 88 ALA A N 1
ATOM 728 C CA . ALA A 1 88 ? 7.201 0.667 -18.772 1.00 97.12 88 ALA A CA 1
ATOM 729 C C . ALA A 1 88 ? 7.602 1.850 -19.672 1.00 97.12 88 ALA A C 1
ATOM 731 O O . ALA A 1 88 ? 7.946 1.671 -20.841 1.00 97.12 88 ALA A O 1
ATOM 732 N N . LEU A 1 89 ? 7.633 3.070 -19.124 1.00 97.12 89 LEU A N 1
ATOM 733 C CA . LEU A 1 89 ? 8.091 4.255 -19.847 1.00 97.12 89 LEU A CA 1
ATOM 734 C C . LEU A 1 89 ? 9.586 4.173 -20.190 1.00 97.12 89 LEU A C 1
ATOM 736 O O . LEU A 1 89 ? 9.983 4.531 -21.300 1.00 97.12 89 LEU A O 1
ATOM 740 N N . ARG A 1 90 ? 10.426 3.690 -19.265 1.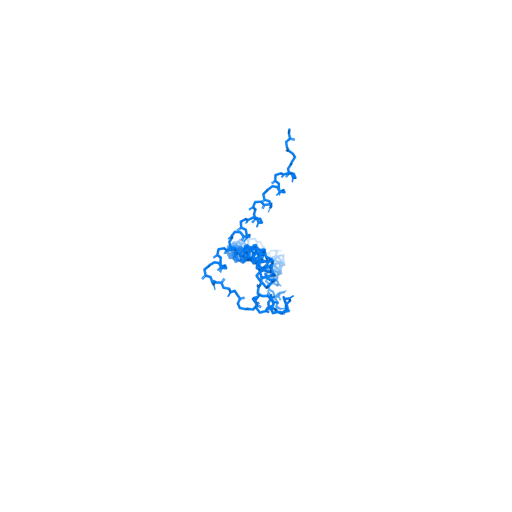00 96.31 90 ARG A N 1
ATOM 741 C CA . ARG A 1 90 ? 11.866 3.486 -19.500 1.00 96.31 90 ARG A CA 1
ATOM 742 C C . ARG A 1 90 ? 12.118 2.440 -20.577 1.00 96.31 90 ARG A C 1
ATOM 744 O O . ARG A 1 90 ? 12.927 2.690 -21.468 1.00 96.31 90 ARG A O 1
ATOM 751 N N . GLU A 1 91 ? 11.416 1.316 -20.526 1.00 96.12 91 GLU A N 1
ATOM 752 C CA . GLU A 1 91 ? 11.501 0.256 -21.533 1.00 96.12 91 GLU A CA 1
ATOM 753 C C . GLU A 1 91 ? 11.052 0.763 -22.902 1.00 96.12 91 GLU A C 1
ATOM 755 O O . GLU A 1 91 ? 11.789 0.637 -23.882 1.00 96.12 91 GLU A O 1
ATOM 760 N N . ARG A 1 92 ? 9.904 1.448 -22.966 1.00 96.38 92 ARG A N 1
ATOM 761 C CA . ARG A 1 92 ? 9.415 2.082 -24.195 1.00 96.38 92 ARG A CA 1
ATOM 762 C C . ARG A 1 92 ? 10.444 3.054 -24.765 1.00 96.38 92 ARG A C 1
ATOM 764 O O . ARG A 1 92 ? 10.758 2.992 -25.952 1.00 96.38 92 ARG A O 1
ATOM 771 N N . ASN A 1 93 ? 11.022 3.911 -23.927 1.00 96.25 93 ASN A N 1
ATOM 772 C CA . ASN A 1 93 ? 12.056 4.854 -24.349 1.00 96.25 93 ASN A CA 1
ATOM 773 C C . ASN A 1 93 ? 13.344 4.152 -24.805 1.00 96.25 93 ASN A C 1
ATOM 775 O O . ASN A 1 93 ? 13.983 4.610 -25.754 1.00 96.25 93 ASN A O 1
ATOM 779 N N . ALA A 1 94 ? 13.728 3.035 -24.183 1.00 95.88 94 ALA A N 1
ATOM 780 C CA . ALA A 1 94 ? 14.871 2.233 -24.609 1.00 95.88 94 ALA A CA 1
ATOM 781 C C . ALA A 1 94 ? 14.633 1.590 -25.986 1.00 95.88 94 ALA A C 1
ATOM 783 O O . ALA A 1 94 ? 15.517 1.642 -26.845 1.00 95.88 94 ALA A O 1
ATOM 784 N N . ILE A 1 95 ? 13.429 1.063 -26.231 1.00 96.06 95 ILE A N 1
ATOM 785 C CA . ILE A 1 95 ? 13.024 0.507 -27.530 1.00 96.06 95 ILE A CA 1
ATOM 786 C C . ILE A 1 95 ? 13.049 1.597 -28.604 1.00 96.06 95 ILE A C 1
ATOM 788 O O . ILE A 1 95 ? 13.661 1.401 -29.654 1.00 96.06 95 ILE A O 1
ATOM 792 N N . LEU A 1 96 ? 12.463 2.767 -28.329 1.00 95.62 96 LEU A N 1
ATOM 793 C CA . LEU A 1 96 ? 12.480 3.905 -29.253 1.00 95.62 96 LEU A CA 1
ATOM 794 C C . LEU A 1 96 ? 13.913 4.344 -29.571 1.00 95.62 96 LEU A C 1
ATOM 796 O O . LEU A 1 96 ? 14.255 4.517 -30.737 1.00 95.62 96 LEU A O 1
ATOM 800 N N . ARG A 1 97 ? 14.785 4.444 -28.560 1.00 93.00 97 ARG A N 1
ATOM 801 C CA . ARG A 1 97 ? 16.210 4.755 -28.758 1.00 93.00 97 ARG A CA 1
ATOM 802 C C . ARG A 1 97 ? 16.924 3.713 -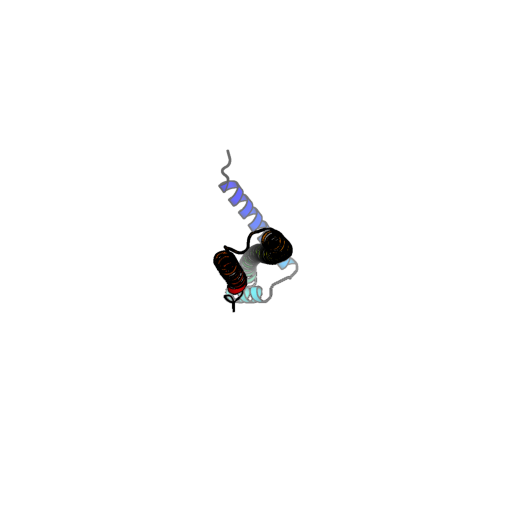29.616 1.00 93.00 97 ARG A C 1
ATOM 804 O O . ARG A 1 97 ? 17.723 4.093 -30.472 1.00 93.00 97 ARG A O 1
ATOM 811 N N . LYS A 1 98 ? 16.658 2.421 -29.403 1.00 92.69 98 LYS A N 1
ATOM 812 C CA . LYS A 1 98 ? 17.237 1.335 -30.209 1.00 92.69 98 LYS A CA 1
ATOM 813 C C . LYS A 1 98 ? 16.750 1.414 -31.656 1.00 92.69 98 LYS A C 1
ATOM 815 O O . LYS A 1 98 ? 17.567 1.331 -32.568 1.00 92.69 98 LYS A O 1
ATOM 820 N N . ASN A 1 99 ? 15.456 1.660 -31.862 1.00 93.69 99 ASN A N 1
ATOM 821 C CA . ASN A 1 99 ? 14.874 1.827 -33.190 1.00 93.69 99 ASN A CA 1
ATOM 822 C C . ASN A 1 99 ? 15.472 3.038 -33.924 1.00 93.69 99 ASN A C 1
ATOM 824 O O . ASN A 1 99 ? 15.938 2.905 -35.051 1.00 93.69 99 ASN A O 1
ATOM 828 N N . SER A 1 100 ? 15.565 4.197 -33.264 1.00 91.31 100 SER A N 1
ATOM 829 C CA . SER A 1 100 ? 16.180 5.396 -33.848 1.00 91.31 100 SER A CA 1
ATOM 830 C C . SER A 1 100 ? 17.659 5.193 -34.176 1.00 91.31 100 SER A C 1
ATOM 832 O O . SER A 1 100 ? 18.117 5.629 -35.229 1.00 91.31 100 SER A O 1
ATOM 834 N N . ARG A 1 101 ? 18.411 4.490 -33.317 1.00 89.56 101 ARG A N 1
ATOM 835 C CA . ARG A 1 101 ? 19.811 4.138 -33.592 1.00 89.56 101 ARG A CA 1
ATOM 836 C C . ARG A 1 101 ? 19.930 3.254 -34.833 1.00 89.56 101 ARG A C 1
ATOM 838 O O . ARG A 1 101 ? 20.800 3.503 -35.659 1.00 89.56 101 ARG A O 1
ATOM 845 N N . ASN A 1 102 ? 19.068 2.249 -34.965 1.00 86.06 102 ASN A N 1
ATOM 846 C CA . ASN A 1 102 ? 19.073 1.349 -36.117 1.00 86.06 102 ASN A CA 1
ATOM 847 C C . ASN A 1 102 ? 18.677 2.082 -37.402 1.00 86.06 102 ASN A C 1
ATOM 849 O O . ASN A 1 102 ? 19.337 1.912 -38.422 1.00 86.06 102 ASN A O 1
ATOM 853 N N . LYS A 1 103 ? 17.666 2.957 -37.338 1.00 88.81 103 LYS A N 1
ATOM 854 C CA . LYS A 1 103 ? 17.283 3.815 -38.463 1.00 88.81 103 LYS A CA 1
ATOM 855 C C . LYS A 1 103 ? 18.458 4.685 -38.923 1.00 88.81 103 LYS A C 1
ATOM 857 O O . LYS A 1 103 ? 18.789 4.675 -40.102 1.00 88.81 103 LYS A O 1
ATOM 862 N N . PHE A 1 104 ? 19.140 5.353 -37.989 1.00 88.00 104 PHE A N 1
ATOM 863 C CA . PHE A 1 104 ? 20.305 6.184 -38.302 1.00 88.00 104 PHE A CA 1
ATOM 864 C C . PHE A 1 104 ? 21.472 5.369 -38.879 1.00 88.00 104 PHE A C 1
ATOM 866 O O . PHE A 1 104 ? 22.071 5.787 -39.863 1.00 88.00 104 PHE A O 1
ATOM 873 N N . LYS A 1 105 ? 21.777 4.189 -38.312 1.00 83.50 105 LYS A N 1
ATOM 874 C CA . LYS A 1 105 ? 22.808 3.284 -38.854 1.00 83.50 105 LYS A CA 1
ATOM 875 C C . LYS A 1 105 ? 22.493 2.891 -40.303 1.00 83.50 105 LYS A C 1
ATOM 877 O O . LYS A 1 105 ? 23.391 2.935 -41.136 1.00 83.50 105 LYS A O 1
ATOM 882 N N . ASN A 1 106 ? 21.242 2.548 -40.610 1.00 79.00 106 ASN A N 1
ATOM 883 C CA . ASN A 1 106 ? 20.841 2.127 -41.955 1.00 79.00 106 ASN A CA 1
ATOM 884 C C . ASN A 1 106 ? 20.914 3.277 -42.969 1.00 79.00 106 ASN A C 1
ATOM 886 O O . ASN A 1 106 ? 21.412 3.078 -44.075 1.00 79.00 106 ASN A O 1
ATOM 890 N N . GLU A 1 107 ? 20.483 4.482 -42.586 1.00 82.88 107 GLU A N 1
ATOM 891 C CA . GLU A 1 107 ? 20.627 5.670 -43.436 1.00 82.88 107 GLU A CA 1
ATOM 892 C C . GLU A 1 107 ? 22.111 6.005 -43.666 1.00 82.88 107 GLU A C 1
ATOM 894 O O . GLU A 1 107 ? 22.543 6.178 -44.805 1.00 82.88 107 GLU A O 1
ATOM 899 N N . MET A 1 108 ? 22.929 6.003 -42.609 1.00 77.56 108 MET A N 1
ATOM 900 C CA . MET A 1 108 ? 24.361 6.309 -42.695 1.00 77.56 108 MET A CA 1
ATOM 901 C C . MET A 1 108 ? 25.139 5.281 -43.531 1.00 77.56 108 MET A C 1
ATOM 903 O O . MET A 1 108 ? 26.043 5.659 -44.275 1.00 77.56 108 MET A O 1
ATOM 907 N N . LEU A 1 109 ? 24.783 3.995 -43.442 1.00 79.56 109 LEU A N 1
ATOM 908 C CA . LEU A 1 109 ? 25.396 2.932 -44.240 1.00 79.56 109 LEU A CA 1
ATOM 909 C C . LEU A 1 109 ? 25.139 3.144 -45.740 1.00 79.56 109 LEU A C 1
ATOM 911 O O . LEU A 1 109 ? 26.061 3.003 -46.544 1.00 79.56 109 LEU A O 1
ATOM 915 N N . GLY A 1 110 ? 23.913 3.533 -46.108 1.00 81.31 110 GLY A N 1
ATOM 916 C CA . GLY A 1 110 ? 23.556 3.861 -47.490 1.00 81.31 110 GLY A CA 1
ATOM 917 C C . GLY A 1 110 ? 24.361 5.042 -48.034 1.00 81.31 110 GLY A C 1
ATOM 918 O O . GLY A 1 110 ? 24.930 4.952 -49.123 1.00 81.31 110 GLY A O 1
ATOM 919 N N . PHE A 1 111 ? 24.494 6.118 -47.249 1.00 89.06 111 PHE A N 1
ATOM 920 C CA . PHE A 1 111 ? 25.332 7.260 -47.628 1.00 89.06 111 PHE A CA 1
ATOM 921 C C . PHE A 1 111 ? 26.804 6.872 -47.774 1.00 89.06 111 PHE A C 1
ATOM 923 O O . PHE A 1 111 ? 27.433 7.245 -48.762 1.00 89.06 111 PHE A O 1
ATOM 930 N N . ALA A 1 112 ? 27.356 6.096 -46.838 1.00 85.19 112 ALA A N 1
ATOM 931 C CA . ALA A 1 112 ? 28.740 5.640 -46.918 1.00 85.19 112 ALA A CA 1
ATOM 932 C C . ALA A 1 112 ? 29.000 4.831 -48.200 1.00 85.19 112 ALA A C 1
ATOM 934 O O . ALA A 1 112 ? 29.965 5.119 -48.905 1.00 85.19 112 ALA A O 1
ATOM 935 N N . ALA A 1 113 ? 28.112 3.892 -48.549 1.00 85.00 113 ALA A N 1
ATOM 936 C CA . ALA A 1 113 ? 28.215 3.114 -49.786 1.00 85.00 113 ALA A CA 1
ATOM 937 C C . ALA A 1 113 ? 28.173 4.011 -51.040 1.00 85.00 113 ALA A C 1
ATOM 939 O O . ALA A 1 113 ? 28.989 3.859 -51.953 1.00 85.00 113 ALA A O 1
ATOM 940 N N . PHE A 1 114 ? 27.281 5.004 -51.058 1.00 90.25 114 PHE A N 1
ATOM 941 C CA . PHE A 1 114 ? 27.180 5.968 -52.153 1.00 90.25 114 PHE A CA 1
ATOM 942 C C . PHE A 1 114 ? 28.457 6.809 -52.318 1.00 90.25 114 PHE A C 1
ATOM 944 O O . PHE A 1 114 ? 29.007 6.890 -53.417 1.00 90.25 114 PHE A O 1
ATOM 951 N N . PHE A 1 115 ? 28.988 7.370 -51.225 1.00 85.44 115 PHE A N 1
ATOM 952 C CA . PHE A 1 115 ? 30.250 8.117 -51.255 1.00 85.44 115 PHE A CA 1
ATOM 953 C C . PHE A 1 115 ? 31.428 7.243 -51.699 1.00 85.44 115 PHE A C 1
ATOM 955 O O . PHE A 1 115 ? 32.250 7.697 -52.495 1.00 85.44 115 PHE A O 1
ATOM 962 N N . THR A 1 116 ? 31.502 5.981 -51.258 1.00 87.44 116 THR A N 1
ATOM 963 C CA . THR A 1 116 ? 32.560 5.064 -51.715 1.00 87.44 116 THR A CA 1
ATOM 964 C C . THR A 1 116 ? 32.495 4.788 -53.217 1.00 87.44 116 THR A C 1
ATOM 966 O O . THR A 1 116 ? 33.536 4.770 -53.872 1.00 87.44 116 THR A O 1
ATOM 969 N N . ALA A 1 117 ? 31.294 4.651 -53.790 1.00 88.44 117 ALA A N 1
ATOM 970 C CA . ALA A 1 117 ? 31.121 4.452 -55.227 1.00 88.44 117 ALA A CA 1
ATOM 971 C C . ALA A 1 117 ? 31.536 5.694 -56.035 1.00 88.44 117 ALA A C 1
ATOM 973 O O . ALA A 1 117 ? 32.233 5.561 -57.039 1.00 88.44 117 ALA A O 1
ATOM 974 N N . ILE A 1 118 ? 31.180 6.899 -55.570 1.00 90.56 118 ILE A N 1
ATOM 975 C CA . ILE A 1 118 ? 31.589 8.162 -56.209 1.00 90.56 118 ILE A CA 1
ATOM 976 C C . ILE A 1 118 ? 33.109 8.317 -56.203 1.00 90.56 118 ILE A C 1
ATOM 978 O O . ILE A 1 118 ? 33.695 8.630 -57.237 1.00 90.56 118 ILE A O 1
ATOM 982 N N . VAL A 1 119 ? 33.760 8.087 -55.059 1.00 88.62 119 VAL A N 1
ATOM 983 C CA . VAL A 1 119 ? 35.224 8.189 -54.952 1.00 88.62 119 VAL A CA 1
ATOM 984 C C . VAL A 1 119 ? 35.902 7.185 -55.884 1.00 88.62 119 VAL A C 1
ATOM 986 O O . VAL A 1 119 ? 36.836 7.553 -56.593 1.00 88.62 119 VAL A O 1
ATOM 989 N N . SER A 1 120 ? 35.398 5.948 -55.944 1.00 85.38 120 SER A N 1
ATOM 990 C CA . SER A 1 120 ? 35.889 4.931 -56.879 1.00 85.38 120 SER A CA 1
ATOM 991 C C . SER A 1 120 ? 35.743 5.375 -58.338 1.00 85.38 120 SER A C 1
ATOM 993 O O . SER A 1 120 ? 36.687 5.246 -59.113 1.00 85.38 120 SER A O 1
ATOM 995 N N . LEU A 1 121 ? 34.586 5.928 -58.715 1.00 88.50 121 LEU A N 1
ATOM 996 C CA . LEU A 1 121 ? 34.328 6.418 -60.069 1.00 88.50 121 LEU A CA 1
ATOM 997 C C . LEU A 1 121 ? 35.267 7.578 -60.442 1.00 88.50 121 LEU A C 1
ATOM 999 O O . LEU A 1 121 ? 35.873 7.560 -61.511 1.00 88.50 121 LEU A O 1
ATOM 1003 N N . LEU A 1 122 ? 35.461 8.552 -59.550 1.00 84.44 122 LEU A N 1
ATOM 1004 C CA . LEU A 1 122 ? 36.391 9.664 -59.778 1.00 84.44 122 LEU A CA 1
ATOM 1005 C C . LEU A 1 122 ? 37.836 9.180 -59.956 1.00 84.44 122 LEU A C 1
ATOM 1007 O O . LEU A 1 122 ? 38.522 9.645 -60.863 1.00 84.44 122 LEU A O 1
ATOM 1011 N N . LEU A 1 123 ? 38.280 8.208 -59.154 1.00 81.62 123 LEU A N 1
ATOM 1012 C CA . LEU A 1 123 ? 39.605 7.594 -59.294 1.00 81.62 123 LEU A CA 1
ATOM 1013 C C . LEU A 1 123 ? 39.795 6.934 -60.667 1.00 81.62 123 LEU A C 1
ATOM 1015 O O . LEU A 1 123 ? 40.852 7.098 -61.277 1.00 81.62 123 LEU A O 1
ATOM 1019 N N . THR A 1 124 ? 38.773 6.241 -61.182 1.00 80.38 124 THR A N 1
ATOM 1020 C CA . THR A 1 124 ? 38.841 5.637 -62.526 1.00 80.38 124 THR A CA 1
ATOM 1021 C C . THR A 1 124 ? 38.937 6.682 -63.637 1.00 80.38 124 THR A C 1
ATOM 1023 O O . THR A 1 124 ? 39.708 6.501 -64.577 1.00 80.38 124 THR A O 1
ATOM 1026 N N . ILE A 1 125 ? 38.216 7.801 -63.511 1.00 80.69 125 ILE A N 1
ATOM 1027 C CA . ILE A 1 125 ? 38.240 8.892 -64.496 1.00 80.69 125 ILE A CA 1
ATOM 1028 C C . ILE A 1 125 ? 39.602 9.600 -64.487 1.00 80.69 125 ILE A C 1
ATOM 1030 O O . ILE A 1 125 ? 40.177 9.835 -65.547 1.00 80.69 125 ILE A O 1
ATOM 1034 N N . VAL A 1 126 ? 40.162 9.888 -63.306 1.00 78.94 126 VAL A N 1
ATOM 1035 C CA . VAL A 1 126 ? 41.491 10.515 -63.182 1.00 78.94 126 VAL A CA 1
ATOM 1036 C C . VAL A 1 126 ? 42.578 9.618 -63.784 1.00 78.94 126 VAL A C 1
ATOM 1038 O O . VAL A 1 126 ? 43.397 10.103 -64.566 1.00 78.94 126 VAL A O 1
ATOM 1041 N N . GLY A 1 127 ? 42.542 8.309 -63.510 1.00 67.62 127 GLY A N 1
ATOM 1042 C CA . GLY A 1 127 ? 43.495 7.340 -64.064 1.00 67.62 127 GLY A CA 1
ATOM 1043 C C . GLY A 1 127 ? 43.461 7.215 -65.593 1.00 67.62 127 GLY A C 1
ATOM 1044 O O . GLY A 1 127 ? 44.488 6.924 -66.197 1.00 67.62 127 GLY A O 1
ATOM 1045 N N . ALA A 1 128 ? 42.320 7.488 -66.233 1.00 68.19 128 ALA A N 1
ATOM 1046 C CA . ALA A 1 128 ? 42.201 7.476 -67.693 1.00 68.19 128 ALA A CA 1
ATOM 1047 C C . ALA A 1 128 ? 42.810 8.720 -68.373 1.00 68.19 128 ALA A C 1
ATOM 1049 O O . ALA A 1 128 ? 43.059 8.695 -69.576 1.00 68.19 128 ALA A O 1
ATOM 1050 N N . THR A 1 129 ? 43.044 9.807 -67.626 1.00 68.81 129 THR A N 1
ATOM 1051 C CA . THR A 1 129 ? 43.432 11.114 -68.197 1.00 68.81 129 THR A CA 1
ATOM 1052 C C . THR A 1 129 ? 44.878 11.545 -67.933 1.00 68.81 129 THR A C 1
ATOM 1054 O O . THR A 1 129 ? 45.317 12.525 -68.532 1.00 68.81 129 THR A O 1
ATOM 1057 N N . ALA A 1 130 ? 45.649 10.842 -67.092 1.00 60.69 130 ALA A N 1
ATOM 1058 C CA . ALA A 1 130 ? 46.967 11.316 -66.654 1.00 60.69 130 ALA A CA 1
ATOM 1059 C C . ALA A 1 130 ? 48.116 10.298 -66.838 1.00 60.69 130 ALA A C 1
ATOM 1061 O O . ALA A 1 130 ? 48.266 9.358 -66.068 1.00 60.69 130 ALA A O 1
ATOM 1062 N N . ILE A 1 131 ? 48.931 10.579 -67.865 1.00 63.53 131 ILE A N 1
ATOM 1063 C CA . ILE A 1 131 ? 50.408 10.549 -67.973 1.00 63.53 131 ILE A CA 1
ATOM 1064 C C . ILE A 1 131 ? 51.156 9.280 -67.467 1.00 63.53 131 ILE A C 1
ATOM 1066 O O . ILE A 1 131 ? 51.175 9.012 -66.266 1.00 63.53 131 ILE A O 1
ATOM 1070 N N . PRO A 1 132 ? 51.906 8.568 -68.343 1.00 61.50 132 PRO A N 1
ATOM 1071 C CA . PRO A 1 132 ? 52.548 7.268 -68.068 1.00 61.50 132 PRO A CA 1
ATOM 1072 C C . PRO A 1 132 ? 53.724 7.266 -67.061 1.00 61.50 132 PRO A C 1
ATOM 1074 O O . PRO A 1 132 ? 54.417 6.262 -66.944 1.00 61.50 132 PRO A O 1
ATOM 1077 N N . GLU A 1 133 ? 53.941 8.334 -66.290 1.00 62.00 133 GLU A N 1
ATOM 1078 C CA . GLU A 1 133 ? 55.132 8.509 -65.433 1.00 62.00 133 GLU A CA 1
ATOM 1079 C C . GLU A 1 133 ? 54.844 8.464 -63.910 1.00 62.00 133 GLU A C 1
ATOM 1081 O O . GLU A 1 133 ? 55.759 8.631 -63.111 1.00 62.00 133 GLU A O 1
ATOM 1086 N N . GLN A 1 134 ? 53.604 8.215 -63.446 1.00 63.94 134 GLN A N 1
ATOM 1087 C CA . GLN A 1 134 ? 53.273 8.231 -61.995 1.00 63.94 134 GLN A CA 1
ATOM 1088 C C . GLN A 1 134 ? 52.518 7.001 -61.451 1.00 63.94 134 GLN A C 1
ATOM 1090 O O . GLN A 1 134 ? 51.881 7.067 -60.395 1.00 63.94 134 GLN A O 1
ATOM 1095 N N . GLY A 1 135 ? 52.624 5.842 -62.109 1.00 64.00 135 GLY A N 1
ATOM 1096 C CA . GLY A 1 135 ? 51.909 4.618 -61.706 1.00 64.00 135 GLY A CA 1
ATOM 1097 C C . GLY A 1 135 ? 52.137 4.180 -60.248 1.00 64.00 135 GLY A C 1
ATOM 1098 O O . GLY A 1 135 ? 51.215 3.682 -59.604 1.00 64.00 135 GLY A O 1
ATOM 1099 N N . LEU A 1 136 ? 53.322 4.430 -59.679 1.00 61.00 136 LEU A N 1
ATOM 1100 C CA . LEU A 1 136 ? 53.660 4.007 -58.314 1.00 61.00 136 LEU A CA 1
ATOM 1101 C C . LEU A 1 136 ? 52.856 4.754 -57.231 1.00 61.00 136 LEU A C 1
ATOM 1103 O O . LEU A 1 136 ? 52.456 4.158 -56.232 1.00 61.00 136 LEU A O 1
ATOM 1107 N N . PHE A 1 137 ? 52.568 6.044 -57.431 1.00 66.00 137 PHE A N 1
ATOM 1108 C CA . PHE A 1 137 ? 51.830 6.852 -56.452 1.00 66.00 137 PHE A CA 1
ATOM 1109 C C . PHE A 1 137 ? 50.341 6.485 -56.403 1.00 66.00 137 PHE A C 1
ATOM 1111 O O . PHE A 1 137 ? 49.737 6.462 -55.327 1.00 66.00 137 PHE A O 1
ATOM 1118 N N . ALA A 1 138 ? 49.759 6.139 -57.555 1.00 67.44 138 ALA A N 1
ATOM 1119 C CA . ALA A 1 138 ? 48.367 5.714 -57.653 1.00 67.44 138 ALA A CA 1
ATOM 1120 C C . ALA A 1 138 ? 48.117 4.396 -56.898 1.00 67.44 138 ALA A C 1
ATOM 1122 O O . ALA A 1 138 ? 47.145 4.288 -56.149 1.00 67.44 138 ALA A O 1
ATOM 1123 N N . VAL A 1 139 ? 49.031 3.424 -57.012 1.00 68.19 139 VAL A N 1
ATOM 1124 C CA . VAL A 1 139 ? 48.955 2.150 -56.271 1.00 68.19 139 VAL A CA 1
ATOM 1125 C C . VAL A 1 139 ? 49.021 2.392 -54.759 1.00 68.19 139 VAL A C 1
ATOM 1127 O O . VAL A 1 139 ? 48.208 1.849 -54.010 1.00 68.19 139 VAL A O 1
ATOM 1130 N N . CYS A 1 140 ? 49.926 3.263 -54.302 1.00 70.81 140 CYS A N 1
ATOM 1131 C CA . CYS A 1 140 ? 50.043 3.620 -52.886 1.00 70.81 140 CYS A CA 1
ATOM 1132 C C . CYS A 1 140 ? 48.763 4.264 -52.335 1.00 70.81 140 CYS A C 1
ATOM 1134 O O . CYS A 1 140 ? 48.325 3.907 -51.241 1.00 70.81 140 CYS A O 1
ATOM 1136 N N . MET A 1 141 ? 48.122 5.158 -53.097 1.00 74.50 141 MET A N 1
ATOM 1137 C CA . MET A 1 141 ? 46.851 5.773 -52.699 1.00 74.50 141 MET A CA 1
ATOM 1138 C C . MET A 1 141 ? 45.729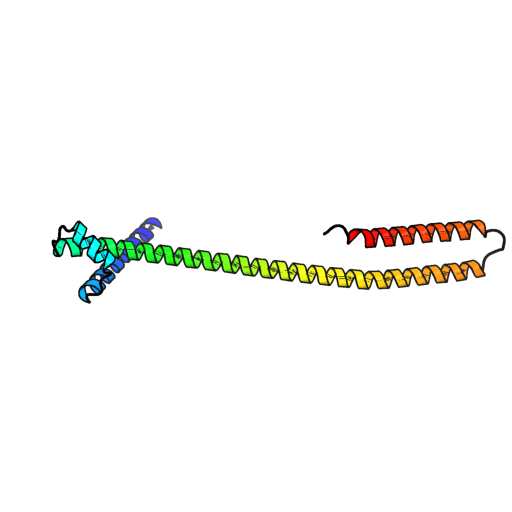 4.736 -52.571 1.00 74.50 141 MET A C 1
ATOM 1140 O O . MET A 1 141 ? 45.000 4.754 -51.581 1.00 74.50 141 MET A O 1
ATOM 1144 N N . VAL A 1 142 ? 45.618 3.787 -53.508 1.00 75.19 142 VAL A N 1
ATOM 1145 C CA . VAL A 1 142 ? 44.602 2.720 -53.443 1.00 75.19 142 VAL A CA 1
ATOM 1146 C C . VAL A 1 142 ? 44.784 1.854 -52.195 1.00 75.19 142 VAL A C 1
ATOM 1148 O O . VAL A 1 142 ? 43.811 1.585 -51.490 1.00 75.19 142 VAL A O 1
ATOM 1151 N N . VAL A 1 143 ? 46.020 1.467 -51.867 1.00 77.12 143 VAL A N 1
ATOM 1152 C CA . VAL A 1 143 ? 46.308 0.683 -50.653 1.00 77.12 143 VAL A CA 1
ATOM 1153 C C . VAL A 1 143 ? 46.000 1.490 -49.391 1.00 77.12 143 VAL A C 1
ATOM 1155 O O . VAL A 1 143 ? 45.429 0.954 -48.441 1.00 77.12 143 VAL A O 1
ATOM 1158 N N . PHE A 1 144 ? 46.316 2.786 -49.380 1.00 78.06 144 PHE A N 1
ATOM 1159 C CA . PHE A 1 144 ? 46.080 3.647 -48.225 1.00 78.06 144 PHE A CA 1
ATOM 1160 C C . PHE A 1 144 ? 44.583 3.871 -47.974 1.00 78.06 144 PHE A C 1
ATOM 1162 O O . PHE A 1 144 ? 44.102 3.671 -46.856 1.00 78.06 144 PHE A O 1
ATOM 1169 N N . PHE A 1 145 ? 43.814 4.198 -49.016 1.00 76.50 145 PHE A N 1
ATOM 1170 C CA . PHE A 1 145 ? 42.361 4.341 -48.916 1.00 76.50 145 PHE A CA 1
ATOM 1171 C C . PHE A 1 145 ? 41.666 2.999 -48.642 1.00 76.50 145 PHE A C 1
ATOM 1173 O O . PHE A 1 145 ? 40.725 2.955 -47.847 1.00 76.50 145 PHE A O 1
ATOM 1180 N N . GLY A 1 146 ? 42.159 1.890 -49.199 1.00 78.94 146 GLY A N 1
ATOM 1181 C CA . GLY A 1 146 ? 41.709 0.536 -48.863 1.00 78.94 146 GLY A CA 1
ATOM 1182 C C . GLY A 1 146 ? 41.935 0.189 -47.386 1.00 78.94 146 GLY A C 1
ATOM 1183 O O . GLY A 1 146 ? 41.035 -0.310 -46.712 1.00 78.94 146 GLY A O 1
ATOM 1184 N N . ALA A 1 147 ? 43.100 0.529 -46.832 1.00 76.25 147 ALA A N 1
ATOM 1185 C CA . ALA A 1 147 ? 43.402 0.320 -45.418 1.00 76.25 147 ALA A CA 1
ATOM 1186 C C . ALA A 1 147 ? 42.542 1.207 -44.503 1.00 76.25 147 ALA A C 1
ATOM 1188 O O . ALA A 1 147 ? 42.061 0.739 -43.471 1.00 76.25 147 ALA A O 1
ATOM 1189 N N . ILE A 1 148 ? 42.308 2.469 -44.882 1.00 79.62 148 ILE A N 1
ATOM 1190 C CA . ILE A 1 148 ? 41.442 3.391 -44.133 1.00 79.62 148 ILE A CA 1
ATOM 1191 C C . ILE A 1 148 ? 39.999 2.893 -44.137 1.00 79.62 148 ILE A C 1
ATOM 1193 O O . ILE A 1 148 ? 39.386 2.805 -43.075 1.00 79.62 148 ILE A O 1
ATOM 1197 N N . THR A 1 149 ? 39.463 2.521 -45.300 1.00 79.69 149 THR A N 1
ATOM 1198 C CA . THR A 1 149 ? 38.093 2.000 -45.418 1.00 79.69 149 THR A CA 1
ATOM 1199 C C . THR A 1 149 ? 37.926 0.681 -44.665 1.00 79.69 149 THR A C 1
ATOM 1201 O O . THR A 1 149 ? 36.971 0.551 -43.902 1.00 79.69 149 THR A O 1
ATOM 1204 N N . TYR A 1 150 ? 38.887 -0.248 -44.748 1.00 80.19 150 TYR A N 1
ATOM 1205 C CA . TYR A 1 150 ? 38.881 -1.484 -43.955 1.00 80.19 150 TYR A CA 1
ATOM 1206 C C . TYR A 1 150 ? 38.938 -1.212 -42.445 1.00 80.19 150 TYR A C 1
ATOM 1208 O O . TYR A 1 150 ? 38.206 -1.827 -41.667 1.00 80.19 150 TYR A O 1
ATOM 1216 N N . LYS A 1 151 ? 39.768 -0.259 -42.003 1.00 80.00 151 LYS A N 1
ATOM 1217 C CA . LYS A 1 151 ? 39.906 0.095 -40.583 1.00 80.00 151 LYS A CA 1
ATOM 1218 C C . LYS A 1 151 ? 38.665 0.817 -40.051 1.00 80.00 151 LYS A C 1
ATOM 1220 O O . LYS A 1 151 ? 38.252 0.546 -38.926 1.00 80.00 151 LYS A O 1
ATOM 1225 N N . LEU A 1 152 ? 38.040 1.672 -40.862 1.00 75.38 152 LEU A N 1
ATOM 1226 C CA . LEU A 1 152 ? 36.764 2.321 -40.551 1.00 75.38 152 LEU A CA 1
ATOM 1227 C C . LEU A 1 152 ? 35.623 1.302 -40.486 1.00 75.38 152 LEU A C 1
ATOM 1229 O O . LEU A 1 152 ? 34.847 1.328 -39.533 1.00 75.38 152 LEU A O 1
ATOM 1233 N N . TRP A 1 153 ? 35.566 0.361 -41.431 1.00 76.12 153 TRP A N 1
ATOM 1234 C CA . TRP A 1 153 ? 34.589 -0.726 -41.426 1.00 76.12 153 TRP A CA 1
ATOM 1235 C C . TRP A 1 153 ? 34.757 -1.626 -40.194 1.00 76.12 153 TRP A C 1
ATOM 1237 O O . TRP A 1 153 ? 33.798 -1.850 -39.456 1.00 76.12 153 TRP A O 1
ATOM 1247 N N . ARG A 1 154 ? 35.991 -2.045 -39.878 1.00 76.38 154 ARG A N 1
ATOM 1248 C CA . ARG A 1 154 ? 36.295 -2.841 -38.678 1.00 76.38 154 ARG A CA 1
ATOM 1249 C C . ARG A 1 154 ? 35.984 -2.096 -37.379 1.00 76.38 154 ARG A C 1
ATOM 1251 O O . ARG A 1 154 ? 35.472 -2.710 -36.450 1.00 76.38 154 ARG A O 1
ATOM 1258 N N . PHE A 1 155 ? 36.266 -0.797 -37.287 1.00 72.50 155 PHE A N 1
ATOM 1259 C CA . PHE A 1 155 ? 35.954 -0.005 -36.091 1.00 72.50 155 PHE A CA 1
ATOM 1260 C C . PHE A 1 155 ? 34.445 0.200 -35.909 1.00 72.50 155 PHE A C 1
ATOM 1262 O O . PHE A 1 155 ? 33.941 0.115 -34.788 1.00 72.50 155 PHE A O 1
ATOM 1269 N N . ALA A 1 156 ? 33.713 0.413 -37.006 1.00 69.56 156 ALA A N 1
ATOM 1270 C CA . ALA A 1 156 ? 32.259 0.512 -36.983 1.00 69.56 156 ALA A CA 1
ATOM 1271 C C . ALA A 1 156 ? 31.595 -0.811 -36.554 1.00 69.56 156 ALA A C 1
ATOM 1273 O O . ALA A 1 156 ? 30.613 -0.777 -35.815 1.00 69.56 156 ALA A O 1
ATOM 1274 N N . PHE A 1 157 ? 32.154 -1.960 -36.956 1.00 62.91 157 PHE A N 1
ATOM 1275 C CA . PHE A 1 157 ? 31.598 -3.287 -36.661 1.00 62.91 157 PHE A CA 1
ATOM 1276 C C . PHE A 1 157 ? 32.074 -3.885 -35.319 1.00 62.91 157 PHE A C 1
ATOM 1278 O O . PHE A 1 157 ? 31.320 -4.585 -34.651 1.00 62.91 157 PHE A O 1
ATOM 1285 N N . SER A 1 158 ? 33.294 -3.571 -34.857 1.00 60.53 158 SER A N 1
ATOM 1286 C CA . SER A 1 158 ? 33.853 -4.093 -33.592 1.00 60.53 158 SER A CA 1
ATOM 1287 C C . SER A 1 158 ? 33.132 -3.583 -32.339 1.00 60.53 158 SER A C 1
ATOM 1289 O O . SER A 1 158 ? 33.315 -4.145 -31.261 1.00 60.53 158 SER A O 1
ATOM 1291 N N . LYS A 1 159 ? 32.333 -2.517 -32.443 1.00 54.34 159 LYS A N 1
ATOM 1292 C CA . LYS A 1 159 ? 31.586 -1.963 -31.305 1.00 54.34 159 LYS A CA 1
ATOM 1293 C C . LYS A 1 159 ? 30.325 -2.758 -30.941 1.00 54.34 159 LYS A C 1
ATOM 1295 O O . LYS A 1 159 ? 29.759 -2.488 -29.887 1.00 54.34 159 LYS A O 1
ATOM 1300 N N . ASP A 1 160 ? 29.905 -3.720 -31.767 1.00 55.53 160 ASP A N 1
ATOM 1301 C CA . ASP A 1 160 ? 28.686 -4.513 -31.540 1.00 55.53 160 ASP A CA 1
ATOM 1302 C C . ASP A 1 160 ? 28.947 -5.868 -30.821 1.00 55.53 160 ASP A C 1
ATOM 1304 O O . ASP A 1 160 ? 27.988 -6.529 -30.437 1.00 55.53 160 ASP A O 1
ATOM 1308 N N . THR A 1 161 ? 30.200 -6.274 -30.541 1.00 53.41 161 THR A N 1
ATOM 1309 C CA . THR A 1 161 ? 30.522 -7.572 -29.881 1.00 53.41 161 THR A CA 1
ATOM 1310 C C . THR A 1 161 ? 30.869 -7.487 -28.385 1.00 53.41 161 THR A C 1
ATOM 1312 O O . THR A 1 161 ? 31.283 -8.479 -27.798 1.00 53.41 161 THR A O 1
ATOM 1315 N N . GLY A 1 162 ? 30.725 -6.318 -27.751 1.00 48.31 162 GLY A N 1
ATOM 1316 C CA . GLY A 1 162 ? 31.098 -6.086 -26.344 1.00 48.31 162 GLY A CA 1
ATOM 1317 C C . GLY A 1 162 ? 29.953 -6.164 -25.326 1.00 48.31 162 GLY A C 1
ATOM 1318 O O . GLY A 1 162 ? 30.109 -5.668 -24.214 1.00 48.31 162 GLY A O 1
ATOM 1319 N N . SER A 1 163 ? 28.792 -6.707 -25.696 1.00 48.47 163 SER A N 1
ATOM 1320 C CA . SER A 1 163 ? 27.684 -6.938 -24.761 1.00 48.47 163 SER A CA 1
ATOM 1321 C C . SER A 1 163 ? 27.102 -8.334 -24.966 1.00 48.47 163 SER A C 1
ATOM 1323 O O . SER A 1 163 ? 26.038 -8.493 -25.569 1.00 48.47 163 SER A O 1
ATOM 1325 N N . LEU A 1 164 ? 27.841 -9.335 -24.504 1.00 40.56 164 LEU A N 1
ATOM 1326 C CA . LEU A 1 164 ? 27.359 -10.684 -24.233 1.00 40.56 164 LEU A CA 1
ATOM 1327 C C . LEU A 1 164 ? 28.062 -11.173 -22.969 1.00 40.56 164 LEU A C 1
ATOM 1329 O O . LEU A 1 164 ? 29.289 -10.940 -22.881 1.00 40.56 164 LEU A O 1
#

Sequence (164 aa):
MFSKSSTKRSAERLFEERLYEQVVTELSRGEKRQGLWAKAIADAEGIDEKAKSFYIKYRVQSLKDEWSLAEHEKAQKEENNKRKELQALRERNAILRKNSRNKFKNEMLGFAAFFTAIVSLLLTIVGATAIPEQGLFAVCMVVFFGAITYKLWRFAFSKDTGSL